Protein AF-A0A523NWF0-F1 (afdb_monomer_lite)

Structure (mmCIF, N/CA/C/O backbone):
data_AF-A0A523NWF0-F1
#
_entry.id   AF-A0A523NWF0-F1
#
loop_
_atom_site.group_PDB
_atom_site.id
_atom_site.type_symbol
_atom_site.label_atom_id
_atom_site.label_alt_id
_atom_site.label_comp_id
_atom_site.label_asym_id
_atom_site.label_entity_id
_atom_site.label_seq_id
_atom_site.pdbx_PDB_ins_code
_atom_site.Cartn_x
_atom_site.Cartn_y
_atom_site.Cartn_z
_atom_site.occupancy
_atom_site.B_iso_or_equiv
_atom_site.auth_seq_id
_atom_site.auth_comp_id
_atom_site.auth_asym_id
_atom_site.auth_atom_id
_atom_site.pdbx_PDB_model_num
ATOM 1 N N . MET A 1 1 ? 8.055 -0.505 22.855 1.00 40.44 1 MET A N 1
ATOM 2 C CA . MET A 1 1 ? 6.709 -0.984 23.226 1.00 40.44 1 MET A CA 1
ATOM 3 C C . MET A 1 1 ? 6.143 -1.694 22.013 1.00 40.44 1 MET A C 1
ATOM 5 O O . MET A 1 1 ? 5.814 -1.020 21.048 1.00 40.44 1 MET A O 1
ATOM 9 N N . GLU A 1 2 ? 6.093 -3.025 22.015 1.00 45.34 2 GLU A N 1
ATOM 10 C CA . GLU A 1 2 ? 5.287 -3.759 21.033 1.00 45.34 2 GLU A CA 1
ATOM 11 C C . GLU A 1 2 ? 3.814 -3.490 21.359 1.00 45.34 2 GLU A C 1
ATOM 13 O O . GLU A 1 2 ? 3.213 -4.153 22.204 1.00 45.34 2 GLU A O 1
ATOM 18 N N . GLN A 1 3 ? 3.239 -2.451 20.750 1.00 58.44 3 GLN A N 1
ATOM 19 C CA . GLN A 1 3 ? 1.792 -2.286 20.745 1.00 58.44 3 GLN A CA 1
ATOM 20 C C . GLN A 1 3 ? 1.214 -3.465 19.963 1.00 58.44 3 GLN A C 1
ATOM 22 O O . GLN A 1 3 ? 1.294 -3.525 18.738 1.00 58.44 3 GLN A O 1
ATOM 27 N N . THR A 1 4 ? 0.667 -4.435 20.689 1.00 80.56 4 THR A N 1
ATOM 28 C CA . THR A 1 4 ? -0.109 -5.510 20.077 1.00 80.56 4 THR A CA 1
ATOM 29 C C . THR A 1 4 ? -1.378 -4.882 19.513 1.00 80.56 4 THR A C 1
ATOM 31 O O . THR A 1 4 ? -2.227 -4.418 20.274 1.00 80.56 4 THR A O 1
ATOM 34 N N . LEU A 1 5 ? -1.492 -4.828 18.183 1.00 88.25 5 LEU A N 1
ATOM 35 C CA . LEU A 1 5 ? -2.681 -4.304 17.517 1.00 88.25 5 LEU A CA 1
ATOM 36 C C . LEU A 1 5 ? -3.941 -5.052 17.993 1.00 88.25 5 LEU A C 1
ATOM 38 O O . LEU A 1 5 ? -3.915 -6.284 18.113 1.00 88.25 5 LEU A O 1
ATOM 42 N N . PRO A 1 6 ? -5.064 -4.349 18.225 1.00 92.56 6 PRO A N 1
ATOM 43 C CA . PRO A 1 6 ? -6.333 -4.993 18.538 1.00 92.56 6 PRO A CA 1
ATOM 44 C C . PRO A 1 6 ? -6.716 -6.017 17.466 1.00 92.56 6 PRO A C 1
ATOM 46 O O . PRO A 1 6 ? -6.512 -5.789 16.275 1.00 92.56 6 PRO A O 1
ATOM 49 N N . LYS A 1 7 ? -7.342 -7.135 17.859 1.00 92.50 7 LYS A N 1
ATOM 50 C CA . LYS A 1 7 ? -7.695 -8.218 16.917 1.00 92.50 7 LYS A CA 1
ATOM 51 C C . LYS A 1 7 ? -8.530 -7.737 15.725 1.00 92.50 7 LYS A C 1
ATOM 53 O O . LYS A 1 7 ? -8.351 -8.237 14.622 1.00 92.50 7 LYS A O 1
ATOM 58 N N . LYS A 1 8 ? -9.411 -6.754 15.938 1.00 92.44 8 LYS A N 1
ATOM 59 C CA . LYS A 1 8 ? -10.222 -6.145 14.873 1.00 92.44 8 LYS A CA 1
ATOM 60 C C . LYS A 1 8 ? -9.417 -5.282 13.895 1.00 92.44 8 LYS A C 1
ATOM 62 O O . LYS A 1 8 ? -9.855 -5.105 12.766 1.00 92.44 8 LYS A O 1
ATOM 67 N N . ALA A 1 9 ? -8.249 -4.785 14.296 1.00 93.81 9 ALA A N 1
ATOM 68 C CA . ALA A 1 9 ? -7.353 -4.027 13.430 1.00 93.81 9 ALA A CA 1
ATOM 69 C C . ALA A 1 9 ? -6.480 -4.929 12.539 1.00 93.81 9 ALA A C 1
ATOM 71 O O . ALA A 1 9 ? -6.030 -4.476 11.489 1.00 93.81 9 ALA A O 1
ATOM 72 N N . LEU A 1 10 ? -6.264 -6.200 12.910 1.00 93.94 10 LEU A N 1
ATOM 73 C CA . LEU A 1 10 ? -5.381 -7.123 12.178 1.00 93.94 10 LEU A CA 1
ATOM 74 C C . LEU A 1 10 ? -5.740 -7.295 10.687 1.00 93.94 10 LEU A C 1
ATOM 76 O O . LEU A 1 10 ? -4.832 -7.212 9.863 1.00 93.94 10 LEU A O 1
ATOM 80 N N . PRO A 1 11 ? -7.018 -7.456 10.285 1.00 95.31 11 PRO A N 1
ATOM 81 C CA . PRO A 1 11 ? -7.352 -7.574 8.865 1.00 95.31 11 PRO A CA 1
ATOM 82 C C . PRO A 1 11 ? -7.011 -6.307 8.071 1.00 95.3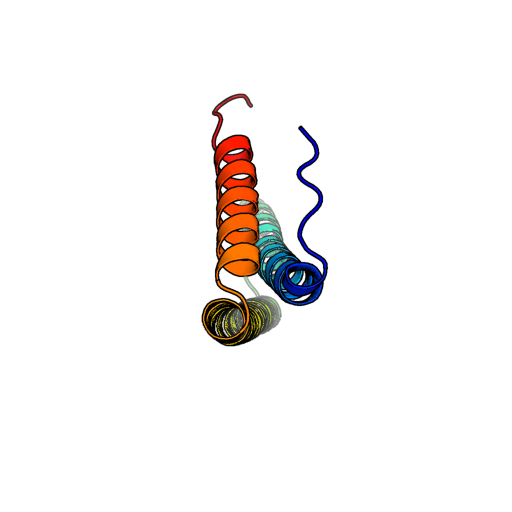1 11 PRO A C 1
ATOM 84 O O . PRO A 1 11 ? -6.549 -6.380 6.935 1.00 95.31 11 PRO A O 1
ATOM 87 N N . VAL A 1 12 ? -7.214 -5.129 8.669 1.00 96.25 12 VAL A N 1
ATOM 88 C CA . VAL A 1 12 ? -6.894 -3.844 8.029 1.00 96.25 12 VAL A CA 1
ATOM 89 C C . VAL A 1 12 ? -5.383 -3.619 7.989 1.00 96.25 12 VAL A C 1
ATOM 91 O O . VAL A 1 12 ? -4.865 -3.092 7.006 1.00 96.25 12 VAL A O 1
ATOM 94 N N . TRP A 1 13 ? -4.665 -4.086 9.010 1.00 96.19 13 TRP A N 1
ATOM 95 C CA . TRP A 1 13 ? -3.207 -4.113 9.038 1.00 96.19 13 TRP A CA 1
ATOM 96 C C . TRP A 1 13 ? -2.616 -4.970 7.910 1.00 96.19 13 TRP A C 1
ATOM 98 O O . TRP A 1 13 ? -1.688 -4.536 7.230 1.00 96.19 13 TRP A O 1
ATOM 108 N N . ASP A 1 14 ? -3.181 -6.144 7.629 1.00 95.38 14 ASP A N 1
ATOM 109 C CA . ASP A 1 14 ? -2.741 -6.978 6.503 1.00 95.38 14 ASP A CA 1
ATOM 110 C C . ASP A 1 14 ? -2.938 -6.279 5.152 1.00 95.38 14 ASP A C 1
ATOM 112 O O . ASP A 1 14 ? -2.070 -6.343 4.278 1.00 95.38 14 ASP A O 1
ATOM 116 N N . ILE A 1 15 ? -4.046 -5.549 4.996 1.00 96.69 15 ILE A N 1
ATOM 117 C CA . ILE A 1 15 ? -4.319 -4.754 3.793 1.00 96.69 15 ILE A CA 1
ATOM 118 C C . ILE A 1 15 ? -3.329 -3.586 3.673 1.00 96.69 15 ILE A C 1
ATOM 120 O O . ILE A 1 15 ? -2.830 -3.327 2.576 1.00 96.69 15 ILE A O 1
ATOM 124 N N . TYR A 1 16 ? -2.996 -2.916 4.782 1.00 95.94 16 TYR A N 1
ATOM 125 C CA . TYR A 1 16 ? -1.954 -1.887 4.808 1.00 95.94 16 TYR A CA 1
ATOM 126 C C . TYR A 1 16 ? -0.599 -2.447 4.363 1.00 95.94 16 TYR A C 1
ATOM 128 O O . TYR A 1 16 ? 0.039 -1.888 3.473 1.00 95.94 16 TYR A O 1
ATOM 136 N N . ARG A 1 17 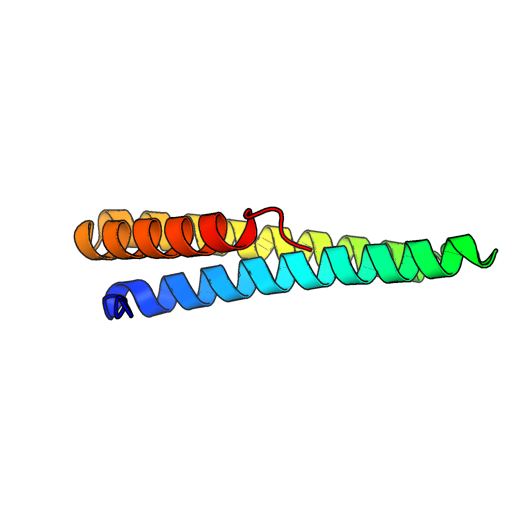? -0.180 -3.595 4.912 1.00 95.50 17 ARG A N 1
ATOM 137 C CA . ARG A 1 17 ? 1.082 -4.243 4.522 1.00 95.50 17 ARG A CA 1
ATOM 138 C C . ARG A 1 17 ? 1.109 -4.602 3.038 1.00 95.50 17 ARG A C 1
ATOM 140 O O . ARG A 1 17 ? 2.110 -4.354 2.375 1.00 95.50 17 ARG A O 1
ATOM 147 N N . ALA A 1 18 ? 0.007 -5.118 2.494 1.00 95.12 18 ALA A N 1
ATOM 148 C CA . ALA A 1 18 ? -0.103 -5.410 1.064 1.00 95.12 18 ALA A CA 1
ATOM 149 C C . ALA A 1 18 ? -0.024 -4.140 0.190 1.00 95.12 18 ALA A C 1
ATOM 151 O O . ALA A 1 18 ? 0.507 -4.177 -0.925 1.00 95.12 18 ALA A O 1
ATOM 152 N N . MET A 1 19 ? -0.545 -3.010 0.679 1.00 96.56 19 MET A N 1
ATOM 153 C CA . MET A 1 19 ? -0.404 -1.709 0.024 1.00 96.56 19 MET A CA 1
ATOM 154 C C . MET A 1 19 ? 1.060 -1.252 0.017 1.00 96.56 19 MET A C 1
ATOM 156 O O . MET A 1 19 ? 1.567 -0.932 -1.062 1.00 96.56 19 MET A O 1
ATOM 160 N N . GLU A 1 20 ? 1.750 -1.289 1.157 1.00 95.44 20 GLU A N 1
ATOM 161 C CA . GLU A 1 20 ? 3.172 -0.924 1.250 1.00 95.44 20 GLU A CA 1
ATOM 162 C C . GLU A 1 20 ? 4.060 -1.846 0.403 1.00 95.44 20 GLU A C 1
ATOM 164 O O . GLU A 1 20 ? 4.901 -1.371 -0.356 1.00 95.44 20 GLU A O 1
ATOM 169 N N . GLU A 1 21 ? 3.808 -3.157 0.408 1.00 95.00 21 GLU A N 1
ATOM 170 C CA . GLU A 1 21 ? 4.524 -4.106 -0.451 1.00 95.00 21 GLU A CA 1
ATOM 171 C C . GLU A 1 21 ? 4.332 -3.776 -1.942 1.00 95.00 21 GLU A C 1
ATOM 173 O O . GLU A 1 21 ? 5.282 -3.801 -2.727 1.00 95.00 21 GLU A O 1
ATOM 178 N N . SER A 1 22 ? 3.106 -3.431 -2.357 1.00 94.94 22 SER A N 1
ATOM 179 C CA . SER A 1 22 ? 2.833 -3.059 -3.753 1.00 94.94 22 SER A CA 1
ATOM 180 C C . SER A 1 22 ? 3.527 -1.759 -4.174 1.00 94.94 22 SER A C 1
ATOM 182 O O . SER A 1 22 ? 3.955 -1.642 -5.322 1.00 94.94 22 SER A O 1
ATOM 184 N N . LYS A 1 23 ? 3.672 -0.809 -3.243 1.00 94.19 23 LYS A N 1
ATOM 185 C CA . LYS A 1 23 ? 4.429 0.431 -3.432 1.00 94.19 23 LYS A CA 1
ATOM 186 C C . LYS A 1 23 ? 5.920 0.124 -3.577 1.00 94.19 23 LYS A C 1
ATOM 188 O O . LYS A 1 23 ? 6.534 0.578 -4.539 1.00 94.19 23 LYS A O 1
ATOM 193 N N . GLY A 1 24 ? 6.466 -0.703 -2.682 1.00 93.81 24 GLY A N 1
ATOM 194 C CA . GLY A 1 24 ? 7.854 -1.168 -2.730 1.00 93.81 24 GLY A CA 1
ATOM 195 C C . GLY A 1 24 ? 8.194 -1.820 -4.070 1.00 93.81 24 GLY A C 1
ATOM 196 O O . GLY A 1 24 ? 9.115 -1.375 -4.741 1.00 93.81 24 GLY A O 1
ATOM 197 N N . LYS A 1 25 ? 7.376 -2.773 -4.538 1.00 94.06 25 LYS A N 1
ATOM 198 C CA . LYS A 1 25 ? 7.563 -3.431 -5.848 1.00 94.06 25 LYS A CA 1
ATOM 199 C C . LYS A 1 25 ? 7.631 -2.448 -7.017 1.00 94.06 25 LYS A C 1
ATOM 201 O O . LYS A 1 25 ? 8.425 -2.642 -7.930 1.00 94.06 25 LYS A O 1
ATOM 206 N N . HIS A 1 26 ? 6.799 -1.406 -7.002 1.00 94.06 26 HIS A N 1
ATOM 207 C CA . HIS A 1 26 ? 6.827 -0.373 -8.035 1.00 94.06 26 HIS A CA 1
ATOM 208 C C . HIS A 1 26 ? 8.132 0.436 -8.003 1.00 94.06 26 HIS A C 1
ATOM 210 O O . HIS A 1 26 ? 8.745 0.630 -9.050 1.00 94.06 26 HIS A O 1
ATOM 216 N N . PHE A 1 27 ? 8.574 0.881 -6.823 1.00 93.50 27 PHE A N 1
ATOM 217 C CA . PHE A 1 27 ? 9.811 1.659 -6.693 1.00 93.50 27 PHE A CA 1
ATOM 218 C C . PHE A 1 27 ? 11.069 0.837 -6.974 1.00 93.50 27 PHE A C 1
ATOM 220 O O . PHE A 1 27 ? 11.913 1.303 -7.731 1.00 93.50 27 PHE A O 1
ATOM 227 N N . SER A 1 28 ? 11.163 -0.392 -6.462 1.00 94.50 28 SER A N 1
ATOM 228 C CA . SER A 1 28 ? 12.291 -1.283 -6.758 1.00 94.50 28 SER A CA 1
ATOM 229 C C . SER A 1 28 ? 12.425 -1.532 -8.259 1.00 94.50 28 SER A C 1
ATOM 231 O O .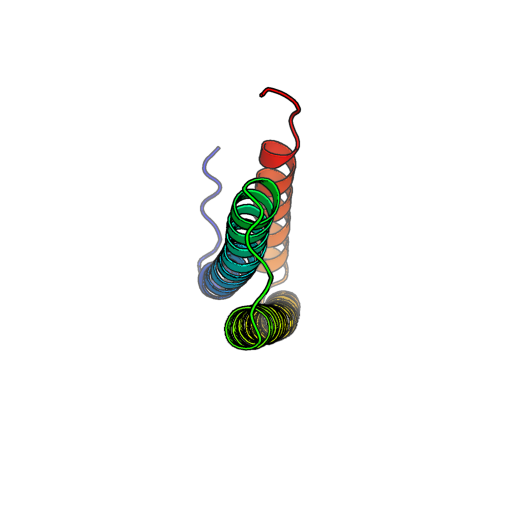 SER A 1 28 ? 13.515 -1.441 -8.809 1.00 94.50 28 SER A O 1
ATOM 233 N N . TYR A 1 29 ? 11.307 -1.749 -8.960 1.00 94.88 29 TYR A N 1
ATOM 234 C CA . TYR A 1 29 ? 11.358 -1.934 -10.407 1.00 94.88 29 TYR A CA 1
ATOM 235 C C . TYR A 1 29 ? 11.749 -0.654 -11.163 1.00 94.88 29 TYR A C 1
ATOM 237 O O . TYR A 1 29 ? 12.427 -0.718 -12.185 1.00 94.88 29 TYR A O 1
ATOM 245 N N . LEU A 1 30 ? 11.361 0.530 -10.675 1.00 93.19 30 LEU A N 1
ATOM 246 C CA . LEU A 1 30 ? 11.856 1.790 -11.240 1.00 93.19 30 LEU A CA 1
ATOM 247 C C . LEU A 1 30 ? 13.374 1.928 -11.076 1.00 93.19 30 LEU A C 1
ATOM 249 O O . LEU A 1 30 ? 14.041 2.290 -12.041 1.00 93.19 30 LEU A O 1
ATOM 253 N N . GLU A 1 31 ? 13.915 1.593 -9.907 1.00 93.38 31 GLU A N 1
ATOM 254 C CA . GLU A 1 31 ? 15.354 1.646 -9.625 1.00 93.38 31 GLU A CA 1
ATOM 255 C C . GLU A 1 31 ? 16.163 0.659 -10.489 1.00 93.38 31 GLU A C 1
ATOM 257 O O . GLU A 1 31 ? 17.228 1.004 -11.019 1.00 93.38 31 GLU A O 1
ATOM 262 N N . GLU A 1 32 ? 15.635 -0.550 -10.703 1.00 92.56 32 GLU A N 1
ATOM 263 C CA . GLU A 1 32 ? 16.209 -1.538 -11.626 1.00 92.56 32 GLU A CA 1
ATOM 264 C C . GLU A 1 32 ? 16.291 -0.982 -13.055 1.00 92.56 32 GLU A C 1
ATOM 266 O O . GLU A 1 32 ? 17.335 -1.068 -13.710 1.00 92.56 32 GLU A O 1
ATOM 271 N N . LEU A 1 33 ? 15.210 -0.355 -13.532 1.00 91.81 33 LEU A N 1
ATOM 272 C CA . LEU A 1 33 ? 15.170 0.255 -14.859 1.00 91.81 33 LEU A CA 1
ATOM 273 C C . LEU A 1 33 ? 16.109 1.457 -14.977 1.00 91.81 33 LEU A C 1
ATOM 275 O O . LEU A 1 33 ? 16.785 1.603 -15.992 1.00 91.81 33 LEU A O 1
ATOM 279 N N . GLU A 1 34 ? 16.185 2.309 -13.957 1.00 89.69 34 GLU A N 1
ATOM 280 C CA . GLU A 1 34 ? 17.134 3.423 -13.935 1.00 89.69 34 GLU A CA 1
ATOM 281 C C . GLU A 1 34 ? 18.578 2.929 -14.025 1.00 89.69 34 GLU A C 1
ATOM 283 O O . GLU A 1 34 ? 19.373 3.466 -14.797 1.00 89.69 34 GLU A O 1
ATOM 288 N N . THR A 1 35 ? 18.913 1.870 -13.286 1.00 90.19 35 THR A N 1
ATOM 289 C CA . THR A 1 35 ? 20.236 1.242 -13.342 1.00 90.19 35 THR A CA 1
ATOM 290 C C . THR A 1 35 ? 20.531 0.703 -14.735 1.00 90.19 35 THR A C 1
ATOM 292 O O . THR A 1 35 ? 21.576 1.016 -15.302 1.00 90.19 35 THR A O 1
ATOM 295 N N . LYS A 1 36 ? 19.579 -0.014 -15.335 1.00 89.25 36 LYS A N 1
ATOM 296 C CA . LYS A 1 36 ? 19.674 -0.497 -16.713 1.00 89.25 36 LYS A CA 1
ATOM 297 C C . LYS A 1 36 ? 19.927 0.643 -17.713 1.00 89.25 36 LYS A C 1
ATOM 299 O O . LYS A 1 36 ? 20.838 0.552 -18.532 1.00 89.25 36 LYS A O 1
ATOM 304 N N . TYR A 1 37 ? 19.192 1.751 -17.620 1.00 86.19 37 TYR A N 1
ATOM 305 C CA . TYR A 1 37 ? 19.360 2.879 -18.549 1.00 86.19 37 TYR A CA 1
ATOM 306 C C . TYR A 1 37 ? 20.670 3.635 -18.347 1.00 86.19 37 TYR A C 1
ATOM 308 O O . TYR A 1 37 ? 21.250 4.117 -19.321 1.00 86.19 37 TYR A O 1
ATOM 316 N N . ARG A 1 38 ? 21.194 3.693 -17.115 1.00 86.88 38 ARG A N 1
ATOM 317 C CA . ARG A 1 38 ? 22.547 4.216 -16.857 1.00 86.88 38 ARG A CA 1
ATOM 318 C C . ARG A 1 38 ? 23.635 3.402 -17.567 1.00 86.88 38 ARG A C 1
ATOM 320 O O . ARG A 1 38 ? 24.679 3.961 -17.890 1.00 86.88 38 ARG A O 1
ATOM 327 N N . HIS A 1 39 ? 23.387 2.125 -17.858 1.00 85.81 39 HIS A N 1
ATOM 328 C CA . HIS A 1 39 ? 24.290 1.267 -18.628 1.00 85.81 39 HIS A CA 1
ATOM 329 C C . HIS A 1 39 ? 24.118 1.377 -20.156 1.00 85.81 39 HIS A C 1
ATOM 331 O O . HIS A 1 39 ? 24.827 0.695 -20.892 1.00 85.81 39 HIS A O 1
ATOM 337 N N . GLY A 1 40 ? 23.245 2.267 -20.644 1.00 82.62 40 GLY A N 1
ATOM 338 C CA . GLY A 1 40 ? 23.050 2.529 -22.076 1.00 82.62 40 GLY A CA 1
ATOM 339 C C . GLY A 1 40 ? 21.971 1.673 -22.743 1.00 82.62 40 GLY A C 1
ATOM 340 O O . GLY A 1 40 ? 21.734 1.819 -23.943 1.00 82.62 40 GLY A O 1
ATOM 341 N N . ASP A 1 41 ? 21.289 0.819 -21.981 1.00 83.00 41 ASP A N 1
ATOM 342 C CA . ASP A 1 41 ? 20.135 0.072 -22.469 1.00 83.00 41 ASP A CA 1
ATOM 343 C C . ASP A 1 41 ? 18.900 0.977 -22.611 1.00 83.00 41 ASP A C 1
ATOM 345 O O . ASP A 1 41 ? 18.775 2.017 -21.963 1.00 83.00 41 ASP A O 1
ATOM 349 N N . THR A 1 42 ? 17.943 0.570 -23.447 1.00 82.00 42 THR A N 1
ATOM 350 C CA . THR A 1 42 ? 16.703 1.327 -23.686 1.00 82.00 42 THR A CA 1
ATOM 351 C C . THR A 1 42 ? 15.482 0.649 -23.074 1.00 82.00 42 THR A C 1
ATOM 353 O O . THR A 1 42 ? 15.423 -0.574 -22.926 1.00 82.00 42 THR A O 1
ATOM 356 N N . ARG A 1 43 ? 14.488 1.473 -22.725 1.00 80.94 43 ARG A N 1
ATOM 357 C CA . ARG A 1 43 ? 13.188 1.032 -22.212 1.00 80.94 43 ARG A CA 1
ATOM 358 C C . ARG A 1 43 ? 12.413 0.295 -23.295 1.00 80.94 43 ARG A C 1
ATOM 360 O O . ARG A 1 43 ? 12.207 0.806 -24.394 1.00 80.94 43 ARG A O 1
ATOM 367 N N . THR A 1 44 ? 11.934 -0.887 -22.956 1.00 90.25 44 THR A N 1
ATOM 368 C CA . THR A 1 44 ? 11.111 -1.735 -23.809 1.00 90.25 44 THR A CA 1
ATOM 369 C C . THR A 1 44 ? 9.625 -1.486 -23.556 1.00 90.25 44 THR A C 1
ATOM 371 O O . THR A 1 44 ? 9.199 -1.046 -22.486 1.00 90.25 44 THR A O 1
ATOM 374 N N . VAL A 1 45 ? 8.798 -1.830 -24.544 1.00 90.38 45 VAL A N 1
ATOM 375 C CA . VAL A 1 45 ? 7.334 -1.787 -24.406 1.00 90.38 45 VAL A CA 1
ATOM 376 C C . VAL A 1 45 ? 6.854 -2.729 -23.294 1.00 90.38 45 VAL A C 1
ATOM 378 O O . VAL A 1 45 ? 5.946 -2.376 -22.545 1.00 90.38 45 VAL A O 1
ATOM 381 N N . ALA A 1 46 ? 7.489 -3.896 -23.138 1.00 92.56 46 ALA A N 1
ATOM 382 C CA . ALA A 1 46 ? 7.158 -4.856 -22.085 1.00 92.56 46 ALA A CA 1
ATOM 383 C C . ALA A 1 46 ? 7.400 -4.282 -20.677 1.00 92.56 46 ALA A C 1
ATOM 385 O O . ALA A 1 46 ? 6.562 -4.453 -19.793 1.00 92.56 46 ALA A O 1
ATOM 386 N N . GLU A 1 47 ? 8.496 -3.544 -20.479 1.00 93.31 47 GLU A N 1
ATOM 387 C CA . GLU A 1 47 ? 8.803 -2.893 -19.199 1.00 93.31 47 GLU A CA 1
ATOM 388 C C . GLU A 1 47 ? 7.786 -1.801 -18.848 1.00 93.31 47 GLU A C 1
ATOM 390 O O . GLU A 1 47 ? 7.398 -1.684 -17.686 1.00 93.31 47 GLU A O 1
ATOM 395 N N . ASN A 1 48 ? 7.304 -1.046 -19.842 1.00 91.06 48 ASN A N 1
ATOM 396 C CA . ASN A 1 48 ? 6.234 -0.062 -19.642 1.00 91.06 48 ASN A CA 1
ATOM 397 C C . ASN A 1 48 ? 4.912 -0.729 -19.250 1.00 91.06 48 ASN A C 1
ATOM 399 O O . ASN A 1 48 ? 4.274 -0.306 -18.289 1.00 91.06 48 ASN A O 1
ATOM 403 N N . ILE A 1 49 ? 4.525 -1.803 -19.945 1.00 95.50 49 ILE A N 1
ATOM 404 C CA . ILE A 1 49 ? 3.311 -2.567 -19.619 1.00 95.50 49 ILE A CA 1
ATOM 405 C C . ILE A 1 49 ? 3.391 -3.118 -18.192 1.00 95.50 49 ILE A C 1
ATOM 407 O O . ILE A 1 49 ? 2.411 -3.064 -17.446 1.00 95.50 49 ILE A O 1
ATOM 411 N N . TYR A 1 50 ? 4.555 -3.630 -17.792 1.00 95.81 50 TYR A N 1
ATOM 412 C CA . TYR A 1 50 ? 4.746 -4.156 -16.447 1.00 95.81 50 TYR A CA 1
ATOM 413 C C . TYR A 1 50 ? 4.670 -3.054 -15.378 1.00 95.81 50 TYR A C 1
ATOM 415 O O . TYR A 1 50 ? 3.944 -3.221 -14.398 1.00 95.81 50 TYR A O 1
ATOM 423 N N . LEU A 1 51 ? 5.308 -1.896 -15.597 1.00 94.62 51 LEU A N 1
ATOM 424 C CA . LEU A 1 51 ? 5.182 -0.724 -14.716 1.00 94.62 51 LEU A CA 1
ATOM 425 C C . LEU A 1 51 ? 3.733 -0.273 -14.541 1.00 94.62 51 LEU A C 1
ATOM 427 O O . LEU A 1 51 ? 3.274 -0.067 -13.416 1.00 94.62 51 LEU A O 1
ATOM 431 N N . GLU A 1 52 ? 2.989 -0.158 -15.640 1.00 94.88 52 GLU A N 1
ATOM 432 C CA . GLU A 1 52 ? 1.565 0.168 -15.586 1.00 94.88 52 GLU A CA 1
ATOM 433 C C . GLU A 1 52 ? 0.771 -0.885 -14.803 1.00 94.88 52 GLU A C 1
ATOM 435 O O . GLU A 1 52 ? -0.157 -0.549 -14.064 1.00 94.88 52 GLU A O 1
ATOM 440 N N . GLY A 1 53 ? 1.130 -2.163 -14.946 1.00 97.00 53 GLY A N 1
ATOM 441 C CA . GLY A 1 53 ? 0.561 -3.266 -14.180 1.00 97.00 53 GLY A CA 1
ATOM 442 C C . GLY A 1 53 ? 0.774 -3.104 -12.675 1.00 97.00 53 GLY A C 1
ATOM 443 O O . GLY A 1 53 ? -0.190 -3.210 -11.908 1.00 97.00 53 GLY A O 1
ATOM 444 N N . LEU A 1 54 ? 2.003 -2.782 -12.261 1.00 95.94 54 LEU A N 1
ATOM 445 C CA . LEU A 1 54 ? 2.358 -2.515 -10.865 1.00 95.94 54 LEU A CA 1
ATOM 446 C C . LEU A 1 54 ? 1.599 -1.303 -10.314 1.00 95.94 54 LEU A C 1
ATOM 448 O O . LEU A 1 54 ? 1.011 -1.387 -9.236 1.00 95.94 54 LEU A O 1
ATOM 452 N N . LEU A 1 55 ? 1.519 -0.209 -11.076 1.00 95.69 55 LEU A N 1
ATOM 453 C CA . LEU A 1 55 ? 0.784 0.989 -10.667 1.00 95.69 55 LEU A CA 1
ATOM 454 C C . LEU A 1 55 ? -0.722 0.714 -10.520 1.00 95.69 55 LEU A C 1
ATOM 456 O O . LEU A 1 55 ? -1.339 1.104 -9.527 1.00 95.69 55 LEU A O 1
ATOM 460 N N . LYS A 1 56 ? -1.321 -0.025 -11.464 1.00 97.19 56 LYS A N 1
ATOM 461 C CA . LYS A 1 56 ? -2.725 -0.467 -11.375 1.00 97.19 56 LYS A CA 1
ATOM 462 C C . LYS A 1 56 ? -2.952 -1.366 -10.161 1.00 97.19 56 LYS A C 1
ATOM 464 O O . LYS A 1 56 ? -3.995 -1.266 -9.514 1.00 97.19 56 LYS A O 1
ATOM 469 N N . GLN A 1 57 ? -2.011 -2.256 -9.849 1.00 96.38 57 GLN A N 1
ATOM 470 C CA . GLN A 1 57 ? -2.080 -3.097 -8.657 1.00 96.38 57 GLN A CA 1
ATOM 471 C C . GLN A 1 57 ? -2.019 -2.267 -7.378 1.00 96.38 57 GLN A C 1
ATOM 473 O O . GLN A 1 57 ? -2.860 -2.473 -6.503 1.00 96.38 57 GLN A O 1
ATOM 478 N N . HIS A 1 58 ? -1.090 -1.317 -7.290 1.00 96.75 58 HIS A N 1
ATOM 479 C CA . HIS A 1 58 ? -0.993 -0.412 -6.153 1.00 96.75 58 HIS A CA 1
ATOM 480 C C . HIS A 1 58 ? -2.290 0.385 -5.962 1.00 96.75 58 HIS A C 1
ATOM 482 O O . HIS A 1 58 ? -2.851 0.391 -4.869 1.00 96.75 58 HIS A O 1
ATOM 488 N N . GLY A 1 59 ? -2.856 0.936 -7.042 1.00 96.94 59 GLY A N 1
ATOM 489 C CA . GLY A 1 59 ? -4.148 1.628 -7.000 1.00 96.94 59 GLY A CA 1
ATOM 490 C C . GLY A 1 59 ? -5.281 0.766 -6.426 1.00 96.94 59 GLY A C 1
ATOM 491 O O . GLY A 1 59 ? -6.060 1.244 -5.603 1.00 96.94 59 GLY A O 1
ATOM 492 N N . ARG A 1 60 ? -5.339 -0.530 -6.773 1.00 97.56 60 ARG A N 1
ATOM 493 C CA . ARG A 1 60 ? -6.309 -1.466 -6.171 1.00 97.56 60 ARG A CA 1
ATOM 494 C C . ARG A 1 60 ? -6.083 -1.660 -4.671 1.00 97.56 60 ARG A C 1
ATOM 496 O O . ARG A 1 60 ? -7.062 -1.743 -3.935 1.00 97.56 60 ARG A O 1
ATOM 503 N N . GLN A 1 61 ? -4.831 -1.741 -4.217 1.00 96.69 61 GLN A N 1
ATOM 504 C CA . GLN A 1 61 ? -4.531 -1.884 -2.788 1.00 96.69 61 GLN A CA 1
ATOM 505 C C . GLN A 1 61 ? -4.870 -0.614 -2.003 1.00 96.69 61 GLN A C 1
ATOM 507 O O . GLN A 1 61 ? -5.453 -0.711 -0.928 1.00 96.69 61 GLN A O 1
ATOM 512 N N . VAL A 1 62 ? -4.611 0.568 -2.571 1.00 97.12 62 VAL A N 1
ATOM 513 C CA . VAL A 1 62 ? -5.006 1.854 -1.974 1.00 97.12 62 VAL A CA 1
ATOM 514 C C . VAL A 1 62 ? -6.523 1.933 -1.799 1.00 97.12 62 VAL A C 1
ATOM 516 O O . VAL A 1 62 ? -6.994 2.314 -0.728 1.00 97.12 62 VAL A O 1
ATOM 519 N N . THR A 1 63 ? -7.306 1.550 -2.813 1.00 97.88 63 THR A N 1
ATOM 520 C CA . THR A 1 63 ? -8.774 1.523 -2.699 1.00 97.88 63 THR A CA 1
ATOM 521 C C . THR A 1 63 ? -9.237 0.556 -1.610 1.00 97.88 63 THR A C 1
ATOM 523 O O . THR A 1 63 ? -10.005 0.959 -0.740 1.00 97.88 63 THR A O 1
ATOM 526 N N . LYS A 1 64 ? -8.710 -0.677 -1.589 1.00 97.62 64 LYS A N 1
ATOM 527 C CA . LYS A 1 64 ? -9.042 -1.669 -0.551 1.00 97.62 64 LYS A CA 1
ATOM 528 C C . LYS A 1 64 ? -8.723 -1.171 0.854 1.00 97.62 64 LYS A C 1
ATOM 530 O O . LYS A 1 64 ? -9.533 -1.336 1.759 1.00 97.62 64 LYS A O 1
ATOM 535 N N . PHE A 1 65 ? -7.556 -0.556 1.039 1.00 97.50 65 PHE A N 1
ATOM 536 C CA . PHE A 1 65 ? -7.158 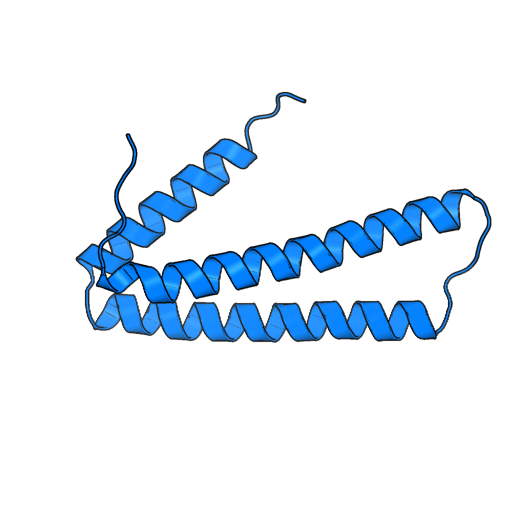-0.011 2.331 1.00 97.50 65 PHE A CA 1
ATOM 537 C C . PHE A 1 65 ? -8.093 1.117 2.775 1.00 97.50 65 PHE A C 1
ATOM 539 O O . PHE A 1 65 ? -8.561 1.102 3.909 1.00 97.50 65 PHE A O 1
ATOM 546 N N . ARG A 1 66 ? -8.432 2.050 1.874 1.00 97.50 66 ARG A N 1
ATOM 547 C CA . ARG A 1 66 ? -9.373 3.150 2.154 1.00 97.50 66 ARG A CA 1
ATOM 548 C C . ARG A 1 66 ? -10.747 2.650 2.592 1.00 97.50 66 ARG A C 1
ATOM 550 O O . ARG A 1 66 ? -11.327 3.203 3.521 1.00 97.50 66 ARG A O 1
ATOM 557 N N . GLU A 1 67 ? -11.267 1.624 1.929 1.00 98.06 67 GLU A N 1
ATOM 558 C CA . GLU A 1 67 ? -12.550 1.017 2.288 1.00 98.06 67 GLU A CA 1
ATOM 559 C C . GLU A 1 67 ? -12.466 0.316 3.648 1.00 98.06 67 GLU A C 1
ATOM 561 O O . GLU A 1 67 ? -13.276 0.588 4.534 1.00 98.06 67 GLU A O 1
ATOM 566 N N . ALA A 1 68 ? -11.445 -0.521 3.847 1.00 96.81 68 ALA A N 1
ATOM 567 C CA . ALA A 1 68 ? -11.260 -1.287 5.075 1.00 96.81 68 ALA A CA 1
ATOM 568 C C . ALA A 1 68 ? -11.034 -0.395 6.304 1.00 96.81 68 ALA A C 1
ATOM 570 O O . ALA A 1 68 ? -11.587 -0.662 7.370 1.00 96.81 68 ALA A O 1
ATOM 571 N N . ILE A 1 69 ? -10.262 0.685 6.164 1.00 95.88 69 ILE A N 1
ATOM 572 C CA . ILE A 1 69 ? -9.979 1.580 7.286 1.00 95.88 69 ILE A CA 1
ATOM 573 C C . ILE A 1 69 ? -11.181 2.445 7.657 1.00 95.88 69 ILE A C 1
ATOM 575 O O . ILE A 1 69 ? -11.433 2.667 8.839 1.00 95.88 69 ILE A O 1
ATOM 579 N N . LYS A 1 70 ? -11.975 2.868 6.664 1.00 97.31 70 LYS A N 1
ATOM 580 C CA . LYS A 1 70 ? -13.242 3.565 6.903 1.00 97.31 70 LYS A CA 1
ATOM 581 C C . LYS A 1 70 ? -14.251 2.651 7.600 1.00 97.31 70 LYS A C 1
ATOM 583 O O . LYS A 1 70 ? -14.948 3.099 8.506 1.00 97.31 70 LYS A O 1
ATOM 588 N N . GLN A 1 71 ? -14.310 1.380 7.201 1.00 97.12 71 GLN A N 1
ATOM 589 C CA . GLN A 1 71 ? -15.163 0.392 7.856 1.00 97.12 71 GLN A CA 1
ATOM 590 C C . GLN A 1 71 ? -14.728 0.158 9.309 1.00 97.12 71 GLN A C 1
ATOM 592 O O . GLN A 1 71 ? -15.560 0.202 10.208 1.00 97.12 71 GLN A O 1
ATOM 597 N N . LEU A 1 72 ? -13.423 -0.000 9.560 1.00 97.06 72 LEU A N 1
ATOM 598 C CA . LEU A 1 72 ? -12.893 -0.153 10.916 1.00 97.06 72 LEU A CA 1
ATOM 599 C C . LEU A 1 72 ? -13.203 1.060 11.796 1.00 97.06 72 LEU A C 1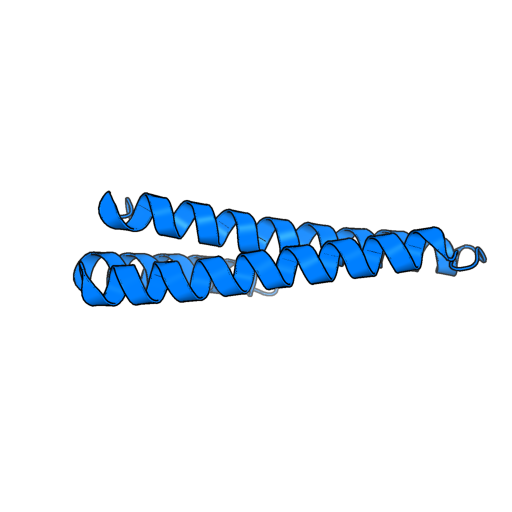
ATOM 601 O O . LEU A 1 72 ? -13.616 0.880 12.933 1.00 97.06 72 LEU A O 1
ATOM 605 N N . GLN A 1 73 ? -13.061 2.280 11.269 1.00 96.88 73 GLN A N 1
ATOM 606 C CA . GLN A 1 73 ? -13.407 3.504 11.995 1.00 96.88 73 GLN A CA 1
ATOM 607 C C . GLN A 1 73 ? -14.871 3.517 12.452 1.00 96.88 73 GLN A C 1
ATOM 609 O O . GLN A 1 73 ? -15.170 3.985 13.549 1.00 96.88 73 GLN A O 1
ATOM 614 N N . HIS A 1 74 ? -15.775 3.022 11.608 1.00 96.62 74 HIS A N 1
ATOM 615 C CA . HIS A 1 74 ? -17.195 2.932 11.924 1.00 96.62 74 HIS A CA 1
ATOM 616 C C . HIS A 1 74 ? -17.498 1.817 12.939 1.00 96.62 74 HIS A C 1
ATOM 618 O O . HIS A 1 74 ? -18.297 2.017 13.852 1.00 96.62 74 HIS A O 1
ATOM 624 N N . ASP A 1 75 ? -16.864 0.653 12.790 1.00 96.06 75 ASP A N 1
ATOM 625 C CA . ASP A 1 75 ? -17.187 -0.547 13.571 1.00 96.06 75 ASP A CA 1
ATOM 626 C C . ASP A 1 75 ? -16.470 -0.617 14.925 1.00 96.06 75 ASP A C 1
ATOM 628 O O . ASP A 1 75 ? -16.931 -1.307 15.842 1.00 96.06 75 ASP A O 1
ATOM 632 N N . ASP A 1 76 ? -15.310 0.030 15.042 1.00 96.56 76 ASP A N 1
ATOM 633 C CA . ASP A 1 76 ? -14.497 0.056 16.252 1.00 96.56 76 ASP A CA 1
ATOM 634 C C . ASP A 1 76 ? -13.488 1.220 16.226 1.00 96.56 76 ASP A C 1
ATOM 636 O O . ASP A 1 76 ? -12.363 1.104 15.727 1.00 96.56 76 ASP A O 1
ATOM 640 N N . ALA A 1 77 ? -13.907 2.363 16.776 1.00 95.81 77 ALA A N 1
ATOM 641 C CA . ALA A 1 77 ? -13.104 3.584 16.804 1.00 95.81 77 ALA A CA 1
ATOM 642 C C . ALA A 1 77 ? -11.786 3.421 17.586 1.00 95.81 77 ALA A C 1
ATOM 644 O O . ALA A 1 77 ? -10.771 3.993 17.184 1.00 95.81 77 ALA A O 1
ATOM 645 N N . ASP A 1 78 ? -11.773 2.606 18.645 1.00 95.25 78 ASP A N 1
ATOM 646 C CA . ASP A 1 78 ? -10.573 2.348 19.449 1.00 95.25 78 ASP A CA 1
ATOM 647 C C . ASP A 1 78 ?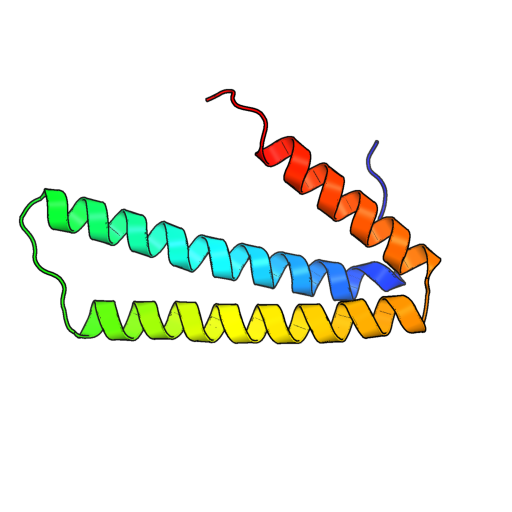 -9.564 1.497 18.665 1.00 95.25 78 ASP A C 1
ATOM 649 O O . ASP A 1 78 ? -8.369 1.801 18.632 1.00 95.25 78 ASP A O 1
ATOM 653 N N . ALA A 1 79 ? -10.034 0.455 17.968 1.00 95.38 79 ALA A N 1
ATOM 654 C CA . ALA A 1 79 ? -9.182 -0.353 17.099 1.00 95.38 79 ALA A CA 1
ATOM 655 C C . ALA A 1 79 ? -8.646 0.443 15.901 1.00 95.38 79 ALA A C 1
ATOM 657 O O . ALA A 1 79 ? -7.492 0.256 15.511 1.00 95.38 79 ALA A O 1
ATOM 658 N N . TYR A 1 80 ? -9.457 1.342 15.338 1.00 96.69 80 TYR A N 1
ATOM 659 C CA . TYR A 1 80 ? -9.012 2.297 14.326 1.00 96.69 80 TYR A CA 1
ATOM 660 C C . TYR A 1 80 ? -7.901 3.204 14.864 1.00 96.69 80 TYR A C 1
ATOM 662 O O . TYR A 1 80 ? -6.848 3.310 14.236 1.00 96.69 80 TYR A O 1
ATOM 670 N N . GLN A 1 81 ? -8.099 3.814 16.034 1.00 96.31 81 GLN A N 1
ATOM 671 C CA . GLN A 1 81 ? -7.127 4.734 16.620 1.00 96.31 81 GLN A CA 1
ATOM 672 C C . GLN A 1 81 ? -5.791 4.032 16.896 1.00 96.31 81 GLN A C 1
ATOM 674 O O . GLN A 1 81 ? -4.743 4.524 16.478 1.00 96.31 81 GLN A O 1
ATOM 679 N N . ALA A 1 82 ? -5.831 2.835 17.490 1.00 95.44 82 ALA A N 1
ATOM 680 C CA . ALA A 1 82 ? -4.638 2.025 17.728 1.00 95.44 82 ALA A CA 1
ATOM 681 C C . ALA A 1 82 ? -3.894 1.676 16.425 1.00 95.44 82 ALA A C 1
ATOM 683 O O . ALA A 1 82 ? -2.663 1.688 16.386 1.00 95.44 82 ALA A O 1
ATOM 684 N N . LEU A 1 83 ? -4.623 1.393 15.339 1.00 94.81 83 LEU A N 1
ATOM 685 C CA . LEU A 1 83 ? -4.021 1.122 14.035 1.00 94.81 83 LEU A CA 1
ATOM 686 C C . LEU A 1 83 ? -3.349 2.363 13.436 1.00 94.81 83 LEU A C 1
ATOM 688 O O . LEU A 1 83 ? -2.240 2.260 12.912 1.00 94.81 83 LEU A O 1
ATOM 692 N N . ILE A 1 84 ? -4.000 3.526 13.505 1.00 95.38 84 ILE A N 1
ATOM 693 C CA . ILE A 1 84 ? -3.442 4.783 12.989 1.00 95.38 84 ILE A CA 1
ATOM 694 C C . ILE A 1 84 ? -2.187 5.183 13.762 1.00 95.38 84 ILE A C 1
ATOM 696 O O . ILE A 1 84 ? -1.195 5.570 13.143 1.00 95.38 84 ILE A O 1
ATOM 700 N N . GLU A 1 85 ? -2.199 5.061 15.089 1.00 94.31 85 GLU A N 1
ATOM 701 C CA . GLU A 1 85 ? -1.022 5.316 15.925 1.00 94.31 85 GLU A CA 1
ATOM 702 C C . GLU A 1 85 ? 0.133 4.391 15.544 1.00 94.31 85 GLU A C 1
ATOM 704 O O . GLU A 1 85 ? 1.244 4.867 15.306 1.00 94.31 85 GLU A O 1
ATOM 709 N N . HIS A 1 86 ? -0.142 3.095 15.382 1.00 92.81 86 HIS A N 1
ATOM 710 C CA . HIS A 1 86 ? 0.858 2.117 14.967 1.00 92.81 86 HIS A CA 1
ATOM 711 C C . HIS A 1 86 ? 1.468 2.445 13.593 1.00 92.81 86 HIS A C 1
ATOM 713 O O . HIS A 1 86 ? 2.689 2.496 13.454 1.00 92.81 86 HIS A O 1
ATOM 719 N N . ILE A 1 87 ? 0.632 2.730 12.586 1.00 92.56 87 ILE A N 1
ATOM 720 C CA . ILE A 1 87 ? 1.086 3.128 11.242 1.00 92.56 87 ILE A CA 1
ATOM 721 C C . ILE A 1 87 ? 1.915 4.418 11.302 1.00 92.56 87 ILE A C 1
ATOM 723 O O . ILE A 1 87 ? 2.954 4.525 10.652 1.00 92.56 87 ILE A O 1
ATOM 727 N N . THR A 1 88 ? 1.477 5.397 12.094 1.00 92.19 88 THR A N 1
ATOM 728 C CA . THR A 1 88 ? 2.177 6.679 12.247 1.00 92.19 88 THR A CA 1
ATOM 729 C C . THR A 1 88 ? 3.558 6.482 12.867 1.00 92.19 88 THR A C 1
ATOM 731 O O . THR A 1 88 ? 4.531 7.045 12.367 1.00 92.19 88 THR A O 1
ATOM 734 N N . MET A 1 89 ? 3.671 5.647 13.906 1.00 90.25 89 MET A N 1
ATOM 735 C CA . MET A 1 89 ? 4.957 5.319 14.528 1.00 90.25 89 MET A CA 1
ATOM 736 C C . MET A 1 89 ? 5.908 4.627 13.547 1.00 90.25 89 MET A C 1
ATOM 738 O O . MET A 1 89 ? 7.078 4.999 13.477 1.00 90.25 89 MET A O 1
ATOM 742 N N . LEU A 1 90 ? 5.415 3.671 12.756 1.00 88.12 90 LEU A N 1
ATOM 743 C CA . LEU A 1 90 ? 6.227 2.983 11.747 1.00 88.12 90 LEU A CA 1
ATOM 744 C C . LEU A 1 90 ? 6.746 3.937 10.667 1.00 88.12 90 LEU A C 1
ATOM 746 O O . LEU A 1 90 ? 7.923 3.899 10.317 1.00 88.12 90 LEU A O 1
ATOM 750 N N . ASN A 1 91 ? 5.890 4.828 10.169 1.00 84.62 91 ASN A N 1
ATOM 751 C CA . ASN A 1 91 ? 6.289 5.801 9.153 1.00 84.62 91 ASN A CA 1
ATOM 752 C C . ASN A 1 91 ? 7.260 6.856 9.706 1.00 84.62 91 ASN A C 1
ATOM 754 O O . ASN A 1 91 ? 8.109 7.346 8.967 1.00 84.62 91 ASN A O 1
ATOM 758 N N . ALA A 1 92 ? 7.166 7.193 10.996 1.00 83.94 92 ALA A N 1
ATOM 759 C CA . ALA A 1 92 ? 8.119 8.084 11.653 1.00 83.94 92 ALA A CA 1
ATOM 760 C C . ALA A 1 92 ? 9.509 7.441 11.798 1.00 83.94 92 ALA A C 1
ATOM 762 O O . ALA A 1 92 ? 10.506 8.111 11.557 1.00 83.94 92 ALA A O 1
ATOM 763 N N . GLN A 1 93 ? 9.580 6.144 12.119 1.00 73.19 93 GLN A N 1
ATOM 764 C CA . GLN A 1 93 ? 10.846 5.397 12.187 1.00 73.19 93 GLN A CA 1
ATOM 765 C C . GLN A 1 93 ? 11.529 5.263 10.820 1.00 73.19 93 GLN A C 1
ATOM 767 O O . GLN A 1 93 ? 12.750 5.220 10.745 1.00 73.19 93 GLN A O 1
ATOM 772 N N . HIS A 1 94 ? 10.750 5.231 9.738 1.00 57.06 94 HIS A N 1
ATOM 773 C CA . HIS A 1 94 ? 11.274 5.183 8.372 1.00 57.06 94 HIS A CA 1
ATOM 774 C C . HIS A 1 94 ? 11.786 6.535 7.837 1.00 57.06 94 HIS A C 1
ATOM 776 O O . HIS A 1 94 ? 12.447 6.549 6.803 1.00 57.06 94 HIS A O 1
ATOM 782 N N . ASN A 1 95 ? 11.479 7.653 8.507 1.00 52.59 95 ASN A N 1
ATOM 783 C CA . ASN A 1 95 ? 11.849 9.014 8.096 1.00 52.59 95 ASN A CA 1
ATOM 784 C C . ASN A 1 95 ? 13.040 9.595 8.882 1.00 52.59 95 ASN A C 1
ATOM 786 O O . ASN A 1 95 ? 13.318 10.787 8.743 1.00 52.59 95 ASN A O 1
ATOM 790 N N . ASP A 1 96 ? 13.730 8.800 9.705 1.00 36.22 96 ASP A N 1
ATOM 791 C CA . ASP A 1 96 ? 14.943 9.255 10.390 1.00 36.22 96 ASP A CA 1
ATOM 792 C C . ASP A 1 96 ? 16.120 9.254 9.387 1.00 36.22 96 ASP A C 1
ATOM 794 O O . ASP A 1 96 ? 16.454 8.195 8.846 1.00 36.22 96 ASP A O 1
ATOM 798 N N . PRO A 1 97 ? 16.732 10.413 9.067 1.00 41.47 97 PRO A N 1
ATOM 799 C CA . PRO A 1 97 ? 17.865 10.491 8.155 1.00 41.47 97 PRO A CA 1
ATOM 800 C C . PRO A 1 97 ? 19.117 9.966 8.865 1.00 41.47 97 PRO A C 1
ATOM 802 O O . PRO A 1 97 ? 19.897 10.716 9.453 1.00 41.47 97 PRO A O 1
ATOM 805 N N . SER A 1 98 ? 19.301 8.654 8.849 1.00 41.91 98 SER A N 1
ATOM 806 C CA . SER A 1 98 ? 20.563 8.002 9.191 1.00 41.91 98 SER A CA 1
ATOM 807 C C . SER A 1 98 ? 20.749 6.766 8.318 1.00 41.91 98 SER A C 1
ATOM 809 O O . SER A 1 98 ? 20.659 5.644 8.803 1.00 41.91 98 SER A O 1
ATOM 811 N N . ASP A 1 99 ? 20.974 7.005 7.026 1.00 36.44 99 ASP A N 1
ATOM 812 C CA . ASP A 1 99 ? 21.918 6.255 6.183 1.00 36.44 99 ASP A CA 1
ATOM 813 C C . ASP A 1 99 ? 22.337 7.124 4.983 1.00 36.44 99 ASP A C 1
ATOM 815 O O . ASP A 1 99 ? 21.438 7.701 4.323 1.00 36.44 99 ASP A O 1
#

Sequence (99 aa):
MEQTLPKKALPVWDIYRAMEESKGKHFSYLEELETKYRHGDTRTVAENIYLEGLLKQHGRQVTKFREAIKQLQHDDADAYQALIEHITMLNAQHNDPSD

Foldseek 3Di:
DPPPQDPLLVVLVVLVVQLVVLVVVLVVLVVVVVVCVVVVDDDDPVSVVVSVVSVVSSVVSVVVSVVSLVVCCVPPVPSSVSNVVVVVVVVVVVPPPDD

Secondary structure (DSSP, 8-state):
------TTTHHHHHHHHHHHHHHHHHHHHHHHHHHHHHTT----HHHHHHHHHHHHHHHHHHHHHHHHHHHHHHH-HHHHHHHHHHHHHHHHHTT----

pLDDT: mean 88.89, std 14.62, range [36.22, 98.06]

Radius of gyration: 17.35 Å; chains: 1; bounding box: 42×19×48 Å